Protein AF-A0A3N5NL00-F1 (afdb_monomer)

Foldseek 3Di:
DDDDPDDDDDDDPVPDPPPCPQQVVQLPDPVPVRHGPDDDFDDPPVPDPDPDGD

Mean predicted aligned error: 7.45 Å

Solvent-accessible surface area (backbone atoms only — not comparable to full-atom values): 3870 Å² total; per-residue (Å²): 130,88,77,70,98,72,84,86,86,87,82,60,75,92,76,57,82,79,80,58,57,71,37,54,56,40,20,70,34,82,90,48,74,60,45,49,89,56,86,83,68,74,67,57,70,91,83,42,90,68,90,68,59,120

Secondary structure (DSSP, 8-state):
-PPPS-------TTT-----HHHHHHHT-TTTTT--S-------TTT---SS--

Structure (mmCIF, N/CA/C/O backbone):
data_AF-A0A3N5NL00-F1
#
_entry.id   AF-A0A3N5NL00-F1
#
loop_
_atom_site.group_PDB
_atom_site.id
_atom_site.type_symbol
_atom_site.label_atom_id
_atom_site.label_alt_id
_atom_site.label_comp_id
_atom_site.label_asym_id
_atom_site.label_entity_id
_atom_site.label_seq_id
_atom_site.pdbx_PDB_ins_code
_atom_site.Cartn_x
_atom_site.Cartn_y
_atom_site.Cartn_z
_atom_site.occupancy
_atom_site.B_iso_or_equiv
_atom_site.auth_seq_id
_atom_site.auth_comp_id
_atom_site.auth_asym_id
_atom_site.auth_atom_id
_atom_site.pdbx_PDB_model_num
ATOM 1 N N . MET A 1 1 ? -21.932 -4.699 14.516 1.00 54.78 1 MET A N 1
ATOM 2 C CA . MET A 1 1 ? -21.745 -5.479 13.275 1.00 54.78 1 MET A CA 1
ATOM 3 C C . MET A 1 1 ? -20.989 -6.744 13.652 1.00 54.78 1 MET A C 1
ATOM 5 O O . MET A 1 1 ? -19.994 -6.593 14.351 1.00 54.78 1 MET A O 1
ATOM 9 N N . PRO A 1 2 ? -21.477 -7.953 13.328 1.00 47.19 2 PRO A N 1
ATOM 10 C CA . PRO A 1 2 ? -20.745 -9.185 13.622 1.00 47.19 2 PRO A CA 1
ATOM 11 C C . PRO A 1 2 ? -19.438 -9.212 12.818 1.00 47.19 2 PRO A C 1
ATOM 13 O O . PRO A 1 2 ? -19.445 -8.924 11.622 1.00 47.19 2 PRO A O 1
ATOM 16 N N . VAL A 1 3 ? -18.323 -9.494 13.492 1.00 56.12 3 VAL A N 1
ATOM 17 C CA . VAL A 1 3 ? -17.003 -9.642 12.864 1.00 56.12 3 VAL A CA 1
ATOM 18 C C . VAL A 1 3 ? -16.941 -11.051 12.259 1.00 56.12 3 VAL A C 1
ATOM 20 O O . VAL A 1 3 ? -17.276 -11.997 12.971 1.00 56.12 3 VAL A O 1
ATOM 23 N N . PRO A 1 4 ? -16.584 -11.213 10.972 1.00 61.12 4 PRO A N 1
ATOM 24 C CA . PRO A 1 4 ? -16.443 -12.529 10.352 1.00 61.12 4 PRO A CA 1
ATOM 25 C C . PRO A 1 4 ? -15.436 -13.415 11.099 1.00 61.12 4 PRO A C 1
ATOM 27 O O . PRO A 1 4 ? -14.397 -12.922 11.534 1.00 61.12 4 PRO A O 1
ATOM 30 N N . ASP A 1 5 ? -15.719 -14.719 11.183 1.00 66.69 5 ASP A N 1
ATOM 31 C CA . ASP A 1 5 ? -14.848 -15.737 11.807 1.00 66.69 5 ASP A CA 1
ATOM 32 C C . ASP A 1 5 ? -13.468 -15.853 11.120 1.00 66.69 5 ASP A C 1
ATOM 34 O O . ASP A 1 5 ? -12.496 -16.284 11.734 1.00 66.69 5 ASP A O 1
ATOM 38 N N . ALA A 1 6 ? -13.362 -15.420 9.857 1.00 65.56 6 ALA A N 1
ATOM 39 C CA . ALA A 1 6 ? -12.105 -15.288 9.127 1.00 65.56 6 ALA A CA 1
ATOM 40 C C . ALA A 1 6 ? -12.110 -14.019 8.258 1.00 65.56 6 ALA A C 1
ATOM 42 O O . ALA A 1 6 ? -13.018 -13.803 7.453 1.00 65.56 6 ALA A O 1
ATOM 43 N N . LEU A 1 7 ? -11.079 -13.185 8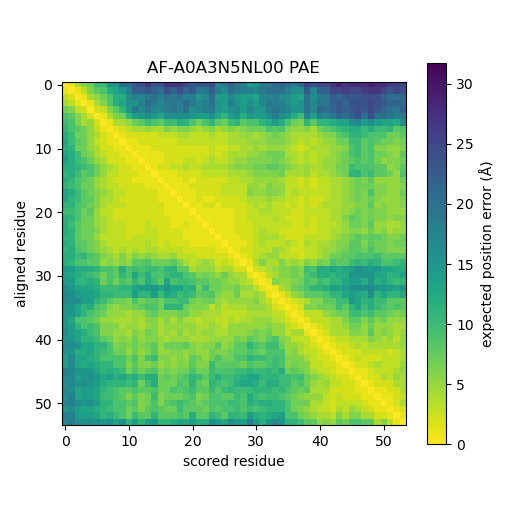.420 1.00 72.50 7 LEU A N 1
ATOM 44 C CA . LEU A 1 7 ? -10.780 -12.045 7.553 1.00 72.50 7 LEU A CA 1
ATOM 45 C C . LEU A 1 7 ? -9.538 -12.400 6.734 1.00 72.50 7 LEU A C 1
ATOM 47 O O . LEU A 1 7 ? -8.435 -12.460 7.272 1.00 72.50 7 LEU A O 1
ATOM 51 N N . GLU A 1 8 ? -9.722 -12.656 5.442 1.00 77.62 8 GLU A N 1
ATOM 52 C CA . GLU A 1 8 ? -8.618 -12.925 4.522 1.00 77.62 8 GLU A CA 1
ATOM 53 C C . GLU A 1 8 ? -8.198 -11.634 3.809 1.00 77.62 8 GLU A C 1
ATOM 55 O O . GLU A 1 8 ? -9.037 -10.857 3.347 1.00 77.62 8 GLU A O 1
ATOM 60 N N . PHE A 1 9 ? -6.889 -11.402 3.713 1.00 80.06 9 PHE A N 1
ATOM 61 C CA . PHE A 1 9 ? -6.310 -10.255 3.020 1.00 80.06 9 PHE A CA 1
ATOM 62 C C . PHE A 1 9 ? -5.449 -10.743 1.854 1.00 80.06 9 PHE A C 1
ATOM 64 O O . PHE A 1 9 ? -4.468 -11.457 2.055 1.00 80.06 9 PHE A O 1
ATOM 71 N N . PHE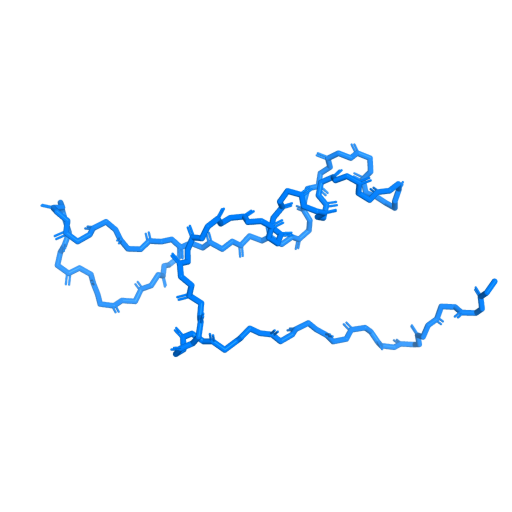 A 1 10 ? -5.816 -10.348 0.635 1.00 85.94 10 PHE A N 1
ATOM 72 C CA . PHE A 1 10 ? -5.136 -10.759 -0.591 1.00 85.94 10 PHE A CA 1
ATOM 73 C C . PHE A 1 10 ? -4.506 -9.555 -1.291 1.00 85.94 10 PHE A C 1
ATOM 75 O O . PHE A 1 10 ? -5.153 -8.527 -1.492 1.00 85.94 10 PHE A O 1
ATOM 82 N N . LEU A 1 11 ? -3.252 -9.708 -1.713 1.00 84.75 11 LEU A N 1
ATOM 83 C CA . LEU A 1 11 ? -2.536 -8.754 -2.555 1.00 84.75 11 LEU A CA 1
ATOM 84 C C . LEU A 1 11 ? -2.146 -9.438 -3.864 1.00 84.75 11 LEU A C 1
ATOM 86 O O . LEU A 1 11 ? -1.566 -10.519 -3.846 1.00 84.75 11 LEU A O 1
ATOM 90 N N . ASP A 1 12 ? -2.434 -8.786 -4.990 1.00 88.88 12 ASP A N 1
ATOM 91 C CA . ASP A 1 12 ? -1.961 -9.192 -6.315 1.00 88.88 12 ASP A CA 1
ATOM 92 C C . ASP A 1 12 ? -0.666 -8.422 -6.645 1.00 88.88 12 ASP A C 1
ATOM 94 O O . ASP A 1 12 ? -0.726 -7.214 -6.915 1.00 88.88 12 ASP A O 1
ATOM 98 N N . PRO A 1 13 ? 0.512 -9.078 -6.648 1.00 83.50 13 PRO A N 1
ATOM 99 C CA . PRO A 1 13 ? 1.781 -8.415 -6.942 1.00 83.50 13 PRO A CA 1
ATOM 100 C C . PRO A 1 13 ? 1.863 -7.864 -8.370 1.00 83.50 13 PRO A C 1
ATOM 102 O O . PRO A 1 13 ? 2.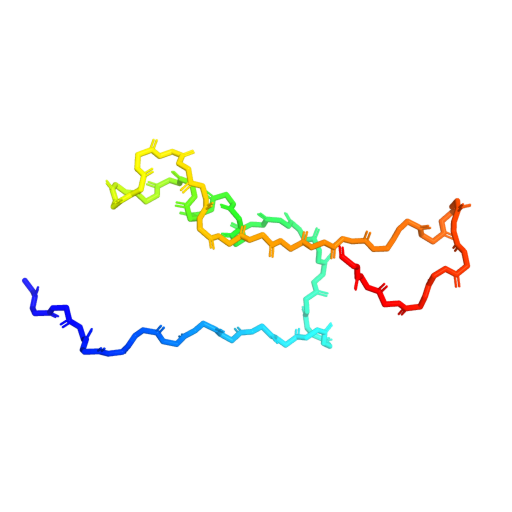608 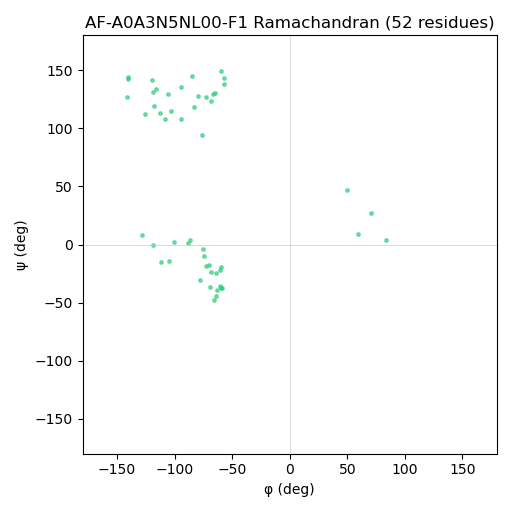-6.920 -8.607 1.00 83.50 13 PRO A O 1
ATOM 105 N N . GLY A 1 14 ? 1.096 -8.414 -9.319 1.00 87.50 14 GLY A N 1
ATOM 106 C CA . GLY A 1 14 ? 1.042 -7.938 -10.702 1.00 87.50 14 GLY A CA 1
ATOM 107 C C . GLY A 1 14 ? 0.302 -6.608 -10.861 1.00 87.50 14 GLY A C 1
ATOM 108 O O . GLY A 1 14 ? 0.479 -5.927 -11.870 1.00 87.50 14 GLY A O 1
ATOM 109 N N . ARG A 1 15 ? -0.511 -6.216 -9.869 1.00 88.56 15 ARG A N 1
ATOM 110 C CA . ARG A 1 15 ? -1.250 -4.938 -9.840 1.00 88.56 15 ARG A CA 1
ATOM 111 C C . ARG A 1 15 ? -0.756 -3.975 -8.761 1.00 88.56 15 ARG A C 1
ATOM 113 O O . ARG A 1 15 ? -1.105 -2.796 -8.794 1.00 88.56 15 ARG A O 1
ATOM 120 N N . CYS A 1 16 ? 0.029 -4.460 -7.803 1.00 87.88 16 CYS A N 1
ATOM 121 C CA . CYS A 1 16 ? 0.622 -3.640 -6.758 1.00 87.88 16 CYS A CA 1
ATOM 122 C C . CYS A 1 16 ? 1.685 -2.697 -7.345 1.00 87.88 16 CYS A C 1
ATOM 124 O O . CYS A 1 16 ? 2.652 -3.143 -7.955 1.00 87.88 16 CYS A O 1
ATOM 126 N N . ILE A 1 17 ? 1.527 -1.389 -7.122 1.00 89.38 17 ILE A N 1
ATOM 127 C CA . ILE A 1 17 ? 2.484 -0.361 -7.578 1.00 89.38 17 ILE A CA 1
ATOM 128 C C . ILE A 1 17 ? 3.434 0.121 -6.473 1.00 89.38 17 ILE A C 1
ATOM 130 O O . ILE A 1 17 ? 4.211 1.044 -6.687 1.00 89.38 17 ILE A O 1
ATOM 134 N N . GLY A 1 18 ? 3.334 -0.451 -5.270 1.00 86.44 18 GLY A N 1
ATOM 135 C CA . GLY A 1 18 ? 4.192 -0.093 -4.140 1.00 86.44 18 GLY A CA 1
ATOM 136 C C . GLY A 1 18 ? 3.941 1.287 -3.524 1.00 86.44 18 GLY A C 1
ATOM 137 O O . GLY A 1 18 ? 4.847 1.875 -2.949 1.00 86.44 18 GLY A O 1
ATOM 138 N N . CYS A 1 19 ? 2.719 1.820 -3.611 1.00 91.06 19 CYS A N 1
ATOM 139 C CA . CYS A 1 19 ? 2.382 3.141 -3.058 1.00 91.06 19 CYS A CA 1
ATOM 140 C C . CYS A 1 19 ? 2.238 3.185 -1.524 1.00 91.06 19 CYS A C 1
ATOM 142 O O . CYS A 1 19 ? 1.960 4.245 -0.973 1.00 91.06 19 CYS A O 1
ATOM 144 N N . GLN A 1 20 ? 2.351 2.044 -0.835 1.00 89.31 20 GLN A N 1
ATOM 145 C CA . GLN A 1 20 ? 2.191 1.899 0.623 1.00 89.31 20 GLN A CA 1
ATOM 146 C C . GLN A 1 20 ? 0.829 2.325 1.214 1.00 89.31 20 GLN A C 1
ATOM 148 O O . GLN A 1 20 ? 0.665 2.316 2.433 1.00 89.31 20 GLN A O 1
ATOM 153 N N . ALA A 1 21 ? -0.181 2.618 0.390 1.00 90.44 21 ALA A N 1
ATOM 154 C CA . ALA A 1 21 ? -1.500 3.051 0.864 1.00 90.44 21 ALA A CA 1
ATOM 155 C C . ALA A 1 21 ? -2.203 2.010 1.756 1.00 90.44 21 ALA A C 1
ATOM 157 O O . ALA A 1 21 ? -2.856 2.375 2.729 1.00 90.44 21 ALA A O 1
ATOM 158 N N . CYS A 1 22 ? -2.041 0.714 1.465 1.00 89.00 22 CYS A N 1
ATOM 159 C CA . CYS A 1 22 ? -2.620 -0.364 2.273 1.00 89.00 22 CYS A CA 1
ATOM 160 C C . CYS A 1 22 ? -2.073 -0.393 3.709 1.00 89.00 22 CYS A C 1
ATOM 162 O O . CYS A 1 22 ? -2.839 -0.608 4.646 1.00 89.00 22 CYS A O 1
ATOM 164 N N . ILE A 1 23 ? -0.773 -0.131 3.886 1.00 88.94 23 ILE A N 1
ATOM 165 C CA . ILE A 1 23 ? -0.129 -0.078 5.203 1.00 88.94 23 ILE A CA 1
ATOM 166 C C . ILE A 1 23 ? -0.697 1.099 5.993 1.00 88.94 23 ILE A C 1
ATOM 168 O O . ILE A 1 23 ? -1.109 0.903 7.133 1.00 88.94 23 ILE A O 1
ATOM 172 N N . GLN A 1 24 ? -0.776 2.284 5.371 1.00 89.19 24 GLN A N 1
ATOM 173 C CA . GLN A 1 24 ? -1.272 3.502 6.022 1.00 89.19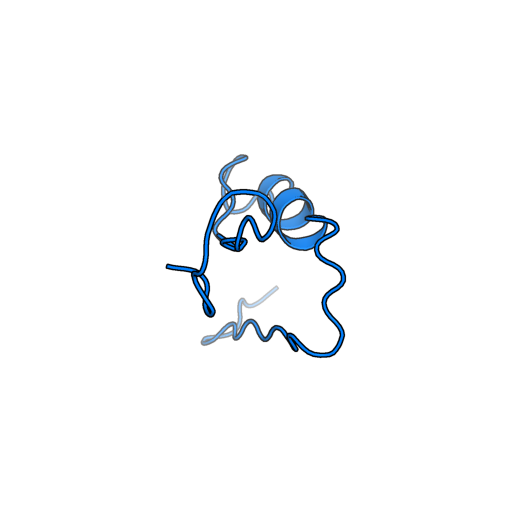 24 GLN A CA 1
ATOM 174 C C . GLN A 1 24 ? -2.742 3.392 6.427 1.00 89.19 24 GLN A C 1
ATOM 176 O O . GLN A 1 24 ? -3.085 3.694 7.565 1.00 89.19 24 GLN A O 1
ATOM 181 N N . ALA A 1 25 ? -3.593 2.866 5.543 1.00 86.88 25 ALA A N 1
ATOM 182 C CA . ALA A 1 25 ? -5.001 2.639 5.855 1.00 86.88 25 ALA A CA 1
ATOM 183 C C . ALA A 1 25 ? -5.185 1.699 7.062 1.00 86.88 25 ALA A C 1
ATOM 185 O O . ALA A 1 25 ? -6.071 1.905 7.887 1.00 86.88 25 ALA A O 1
ATOM 186 N N . CYS A 1 26 ? -4.331 0.678 7.196 1.00 85.81 26 CYS A N 1
ATOM 187 C CA . CYS A 1 26 ? -4.366 -0.220 8.350 1.00 85.81 26 CYS A CA 1
ATOM 188 C C . CYS A 1 26 ? -3.907 0.476 9.641 1.00 85.81 26 CYS A C 1
ATOM 190 O O . CYS A 1 26 ? -4.499 0.254 10.695 1.00 85.81 26 CYS A O 1
ATOM 192 N N . THR A 1 27 ? -2.914 1.363 9.564 1.00 85.00 27 THR A N 1
ATOM 193 C CA . THR A 1 27 ? -2.488 2.214 10.685 1.00 85.00 27 THR A CA 1
ATOM 194 C C . THR A 1 27 ? -3.632 3.106 11.185 1.00 85.00 27 THR A C 1
ATOM 196 O O . THR A 1 27 ? -3.786 3.300 12.386 1.00 85.00 27 THR A O 1
ATOM 199 N N . GLU A 1 28 ? -4.468 3.617 10.280 1.00 87.75 28 GLU A N 1
ATOM 200 C CA . GLU A 1 28 ? -5.618 4.474 10.609 1.00 87.75 28 GLU A CA 1
ATOM 201 C C . GLU A 1 28 ? -6.807 3.710 11.214 1.00 87.75 28 GLU A C 1
ATOM 203 O O . GLU A 1 28 ? -7.748 4.325 11.714 1.00 87.75 28 GLU A O 1
ATOM 208 N N . CYS A 1 29 ? -6.784 2.375 11.201 1.00 80.81 29 CYS A N 1
ATOM 209 C CA . CYS A 1 29 ? -7.864 1.578 11.765 1.00 80.81 29 CYS A CA 1
ATOM 210 C C . CYS A 1 29 ? -7.856 1.621 13.306 1.00 80.81 29 CYS A C 1
ATOM 212 O O . CYS A 1 29 ? -6.878 1.261 13.970 1.00 80.81 29 CYS A O 1
ATOM 214 N N . ASP A 1 30 ? -9.008 1.964 13.890 1.00 75.38 30 ASP A N 1
ATOM 215 C CA . ASP A 1 30 ? -9.227 2.032 15.346 1.00 75.38 30 ASP A CA 1
ATOM 216 C C . ASP A 1 30 ? -8.985 0.699 16.077 1.00 75.38 30 ASP A C 1
ATOM 218 O O . ASP A 1 30 ? -8.753 0.663 17.287 1.00 75.38 30 ASP A O 1
ATOM 222 N N . THR A 1 31 ? -9.005 -0.415 15.347 1.00 73.00 31 THR A N 1
ATOM 223 C CA . THR A 1 31 ? -8.816 -1.772 15.868 1.00 73.00 31 THR A CA 1
ATOM 224 C C . THR A 1 31 ? -7.401 -2.046 16.372 1.00 73.00 31 THR A C 1
ATOM 226 O O . THR A 1 31 ? -7.223 -2.943 17.196 1.00 73.00 31 THR A O 1
ATOM 229 N N . HIS A 1 32 ? -6.395 -1.309 15.893 1.00 69.44 32 HIS A N 1
ATOM 230 C CA . HIS A 1 32 ? -4.977 -1.605 16.157 1.00 69.44 32 HIS A CA 1
ATOM 231 C C . HIS A 1 32 ? -4.199 -0.393 16.689 1.00 69.44 32 HIS A C 1
ATOM 233 O O . HIS A 1 32 ? -2.981 -0.457 16.840 1.00 69.44 32 HIS A O 1
ATOM 239 N N . LYS A 1 33 ? -4.901 0.707 17.007 1.00 72.44 33 LYS A N 1
ATOM 240 C CA . LYS A 1 33 ? -4.360 1.917 17.654 1.00 72.44 33 LYS A CA 1
ATOM 241 C C . LYS A 1 33 ? -3.094 2.477 16.994 1.00 72.44 33 LYS A C 1
ATOM 243 O O . LYS A 1 33 ? -2.127 2.791 17.686 1.00 72.44 33 LYS A O 1
ATOM 248 N N . GLY A 1 34 ? -3.085 2.611 15.670 1.00 71.62 34 GLY A N 1
ATOM 249 C CA . GLY A 1 34 ? -1.924 3.176 14.982 1.00 71.62 34 GLY A CA 1
ATOM 250 C C . GLY A 1 34 ? -0.803 2.178 14.693 1.00 71.62 34 GLY A C 1
ATOM 251 O O . GLY A 1 34 ? 0.237 2.591 14.194 1.00 71.62 34 GLY A O 1
ATOM 252 N N . GLN A 1 35 ? -0.971 0.886 14.994 1.00 72.44 35 GLN A N 1
ATOM 253 C CA . GLN A 1 35 ? -0.017 -0.147 14.602 1.00 72.44 35 GLN A CA 1
ATOM 254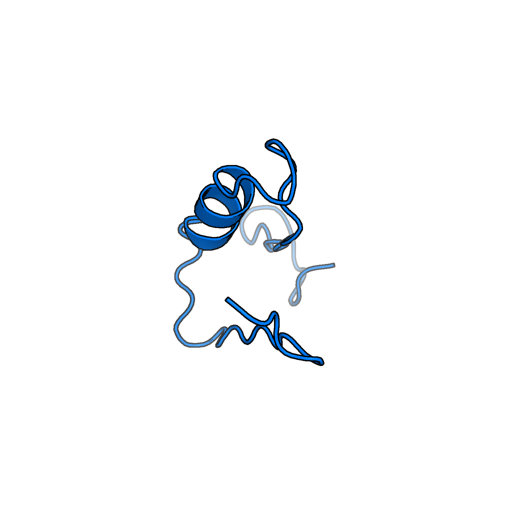 C C . GLN A 1 35 ? -0.564 -0.929 13.408 1.00 72.44 35 GLN A C 1
ATOM 256 O O . GLN A 1 35 ? -1.579 -1.614 13.514 1.00 72.44 35 GLN A O 1
ATOM 261 N N . SER A 1 36 ? 0.112 -0.825 12.263 1.00 76.00 36 SER A N 1
ATOM 262 C CA . SER A 1 36 ? -0.276 -1.578 11.072 1.00 76.00 36 SER A CA 1
ATOM 263 C C . SER A 1 36 ? -0.071 -3.074 11.302 1.00 76.00 36 SER A C 1
ATOM 265 O O . SER A 1 36 ? 1.003 -3.511 11.715 1.00 76.00 36 SER A O 1
ATOM 267 N N . MET A 1 37 ? -1.104 -3.859 11.012 1.00 82.12 37 MET A N 1
ATOM 268 C CA . MET A 1 37 ? -1.051 -5.324 11.013 1.00 82.12 37 MET A CA 1
ATOM 269 C C . MET A 1 37 ? -0.618 -5.881 9.648 1.00 82.12 37 MET A C 1
ATOM 271 O O . MET A 1 37 ? -0.553 -7.094 9.466 1.00 82.12 37 MET A O 1
ATOM 275 N N . ILE A 1 38 ? -0.338 -4.997 8.686 1.00 84.25 38 ILE A N 1
ATOM 276 C CA . ILE A 1 38 ? 0.109 -5.330 7.337 1.00 84.25 38 ILE A CA 1
ATOM 277 C C . ILE A 1 38 ? 1.546 -4.838 7.193 1.00 84.25 38 ILE A C 1
ATOM 279 O O . ILE A 1 38 ? 1.796 -3.634 7.164 1.00 84.25 38 ILE A O 1
ATOM 283 N N . GLN A 1 39 ? 2.480 -5.774 7.049 1.00 80.56 39 GLN A N 1
ATOM 284 C CA . GLN A 1 39 ? 3.844 -5.472 6.635 1.00 80.56 39 GLN A CA 1
ATOM 285 C C . GLN A 1 39 ? 4.035 -5.917 5.186 1.00 80.56 39 GLN A C 1
ATOM 287 O O . GLN A 1 39 ? 3.665 -7.032 4.820 1.00 80.56 39 GLN A O 1
ATOM 292 N N . LEU A 1 40 ? 4.565 -5.018 4.356 1.00 82.31 40 LEU A N 1
ATOM 293 C CA . LEU A 1 40 ? 4.918 -5.313 2.975 1.00 82.31 40 LEU A CA 1
ATOM 294 C C . LEU A 1 40 ? 6.375 -4.927 2.754 1.00 82.31 40 LEU A C 1
ATOM 296 O O . LEU A 1 40 ? 6.714 -3.741 2.780 1.00 82.31 40 LEU A O 1
ATOM 300 N N . ASP A 1 41 ? 7.205 -5.936 2.533 1.00 81.00 41 ASP A N 1
ATOM 301 C CA . ASP A 1 41 ? 8.624 -5.763 2.270 1.00 81.00 41 ASP A CA 1
ATOM 302 C C . ASP A 1 41 ? 8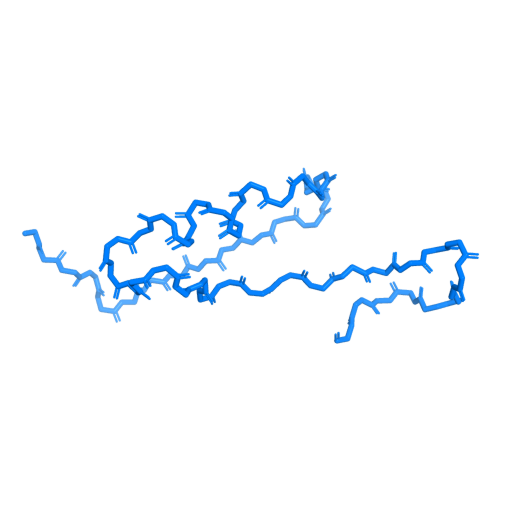.871 -5.482 0.786 1.00 81.00 41 ASP A C 1
ATOM 304 O O . ASP A 1 41 ? 8.180 -5.982 -0.110 1.00 81.00 41 ASP A O 1
ATOM 308 N N . TYR A 1 42 ? 9.871 -4.645 0.526 1.00 79.75 42 TYR A N 1
ATOM 309 C CA . TYR A 1 42 ? 10.241 -4.213 -0.815 1.00 79.75 42 TYR A CA 1
ATOM 310 C C . TYR A 1 42 ? 11.674 -4.614 -1.119 1.00 79.75 42 TYR A C 1
ATOM 312 O O . TYR A 1 42 ? 12.567 -4.497 -0.284 1.00 79.75 42 TYR A O 1
ATOM 320 N N . VAL A 1 43 ? 11.899 -5.023 -2.364 1.00 82.69 43 VAL A N 1
ATOM 321 C CA . VAL A 1 43 ? 13.246 -5.248 -2.880 1.00 82.69 43 VAL A CA 1
ATOM 322 C C . VAL A 1 43 ? 13.826 -3.916 -3.348 1.00 82.69 43 VAL A C 1
ATOM 324 O O . VAL A 1 43 ? 13.320 -3.320 -4.304 1.00 82.69 43 VAL A O 1
ATOM 327 N N . ASP A 1 44 ? 14.927 -3.483 -2.737 1.00 84.94 44 ASP A N 1
ATOM 328 C CA . ASP A 1 44 ? 15.737 -2.388 -3.272 1.00 84.94 44 ASP A CA 1
ATOM 329 C C . ASP A 1 44 ? 16.583 -2.888 -4.452 1.00 84.94 44 ASP A C 1
ATOM 331 O O . ASP A 1 44 ? 17.683 -3.417 -4.295 1.00 84.94 44 ASP A O 1
ATOM 335 N N . ARG A 1 45 ? 16.055 -2.704 -5.663 1.00 84.25 45 ARG A N 1
ATOM 336 C CA . ARG A 1 45 ? 16.718 -3.120 -6.908 1.00 84.25 45 ARG A CA 1
ATOM 337 C C . ARG A 1 45 ? 17.950 -2.282 -7.254 1.00 84.25 45 ARG A C 1
ATOM 339 O O . ARG A 1 45 ? 18.729 -2.710 -8.100 1.00 84.25 45 ARG A O 1
ATOM 346 N N . ALA A 1 46 ? 18.114 -1.097 -6.663 1.00 88.88 46 ALA A N 1
ATO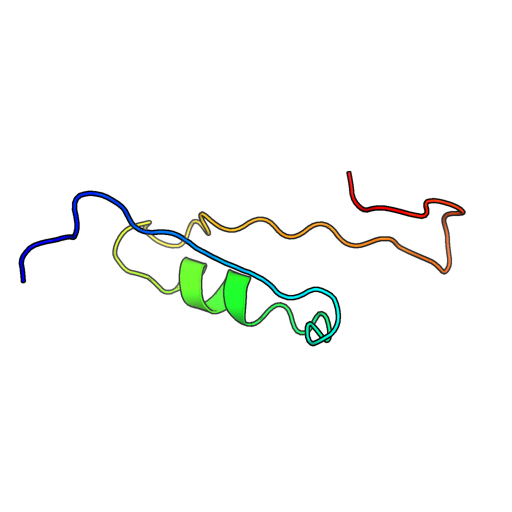M 347 C CA . ALA A 1 46 ? 19.287 -0.263 -6.912 1.00 88.88 46 ALA A CA 1
ATOM 348 C C . ALA A 1 46 ? 20.509 -0.774 -6.137 1.00 88.88 46 ALA A C 1
ATOM 350 O O . ALA A 1 46 ? 21.634 -0.642 -6.617 1.00 88.88 46 ALA A O 1
ATOM 351 N N . HIS A 1 47 ? 20.286 -1.393 -4.973 1.00 91.56 47 HIS A N 1
ATOM 352 C CA . HIS A 1 47 ? 21.354 -1.811 -4.062 1.00 91.56 47 HIS A CA 1
ATOM 353 C C . HIS A 1 47 ? 21.413 -3.324 -3.796 1.00 91.56 47 HIS A C 1
ATOM 355 O O . HIS A 1 47 ? 22.296 -3.772 -3.066 1.00 91.56 47 HIS A O 1
ATOM 361 N N . SER A 1 48 ? 2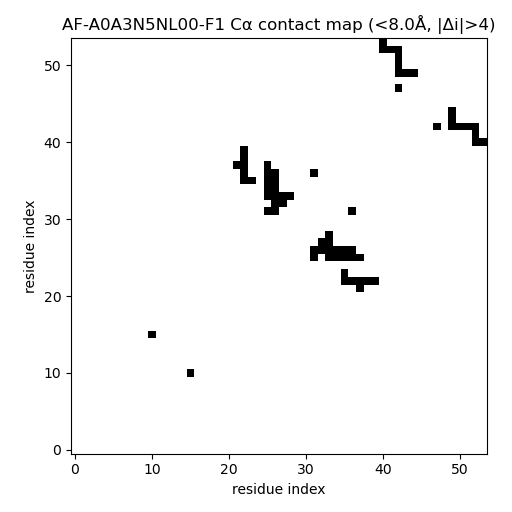0.516 -4.129 -4.379 1.00 89.75 48 SER A N 1
ATOM 362 C CA . SER A 1 48 ? 20.448 -5.575 -4.141 1.00 89.75 48 SER A CA 1
ATOM 363 C C . SER A 1 48 ? 20.141 -6.386 -5.404 1.00 89.75 48 SER A C 1
ATOM 365 O O . SER A 1 48 ? 19.349 -5.985 -6.254 1.00 89.75 48 SER A O 1
ATOM 367 N N . THR A 1 49 ? 20.740 -7.579 -5.499 1.00 92.75 49 THR A N 1
ATOM 368 C CA . THR A 1 49 ? 20.419 -8.609 -6.508 1.00 92.75 49 THR A CA 1
ATOM 369 C C . THR A 1 49 ? 19.273 -9.529 -6.077 1.00 92.75 49 THR A C 1
ATOM 371 O O . THR A 1 49 ? 18.952 -10.492 -6.775 1.00 92.75 49 THR A O 1
ATOM 374 N N . GLN A 1 50 ? 18.660 -9.256 -4.923 1.00 87.69 50 GLN A N 1
ATOM 375 C CA . GLN A 1 50 ? 17.523 -10.004 -4.406 1.00 87.69 50 GLN A CA 1
ATOM 376 C C . GLN A 1 50 ? 16.359 -9.997 -5.410 1.00 87.69 50 GLN A C 1
ATOM 378 O O . GLN A 1 50 ? 16.047 -8.985 -6.033 1.00 87.69 50 GLN A O 1
ATOM 383 N N . THR A 1 51 ? 15.709 -11.147 -5.574 1.00 83.19 51 THR A N 1
ATOM 384 C CA . THR A 1 51 ? 14.597 -11.316 -6.522 1.00 83.19 51 THR A CA 1
ATOM 385 C C . THR A 1 51 ? 13.228 -11.375 -5.847 1.00 83.19 51 THR A C 1
ATOM 387 O O . THR A 1 51 ? 12.220 -11.228 -6.536 1.00 83.19 51 THR A O 1
ATOM 390 N N . VAL A 1 52 ? 13.181 -11.555 -4.523 1.00 81.81 52 VAL A N 1
ATOM 391 C CA . VAL A 1 52 ? 11.955 -11.646 -3.716 1.00 81.81 52 VAL A CA 1
ATOM 392 C C . VAL A 1 52 ? 12.121 -10.902 -2.384 1.00 81.81 52 VAL A C 1
ATOM 394 O O . VAL A 1 52 ? 13.210 -10.974 -1.818 1.00 81.81 52 VAL A O 1
ATOM 397 N N . PRO A 1 53 ? 11.085 -10.211 -1.873 1.00 76.88 53 PRO A N 1
ATOM 398 C CA . PRO A 1 53 ? 11.115 -9.623 -0.531 1.00 76.88 53 PRO A CA 1
ATOM 399 C C . PRO A 1 53 ? 11.329 -10.690 0.557 1.00 76.88 53 PRO A C 1
ATOM 401 O O . PRO A 1 53 ? 10.902 -11.833 0.372 1.00 76.88 53 PRO A O 1
ATOM 404 N N . VAL A 1 54 ? 11.982 -10.320 1.665 1.00 71.38 54 VAL A N 1
ATOM 405 C CA . VAL A 1 54 ? 12.243 -11.176 2.844 1.00 71.38 54 VAL A CA 1
ATOM 406 C C . VAL A 1 54 ? 11.692 -10.555 4.111 1.00 71.38 54 VAL A C 1
ATOM 408 O O . VAL A 1 54 ? 11.685 -9.307 4.162 1.00 71.38 54 VAL A O 1
#

Radius of gyration: 14.3 Å; Cα contacts (8 Å, |Δi|>4): 34; chains: 1; bounding box: 43×20×28 Å

pLDDT: mean 80.46, std 9.97, range [47.19, 92.75]

Sequence (54 aa):
MPVPDALEFFLDPGRCIGCQACIQACTECDTHKGQSMIQLDYVDRAHSTQTVPV